Protein AF-A0A948HNP4-F1 (afdb_monomer_lite)

Foldseek 3Di:
DDDDDDDDDDDDDDDDDDDDDDDDDDPPDDPPPPPQDDWQQPPDDPVVVLVVLVVVQVPDPDHDDLVNQCVPTVDDSVVSVVSSVVVCVVVVHDVVVVVCPPDD

Secondary structure (DSSP, 8-state):
--------------PPP------------PPP-------TTTT--HHHHHHHHHHHHHT-SSPPPHHHHHHHH---HHHHHHHHHHHHHHHT--HHHHH-PPP-

pLDDT: mean 74.6, std 21.45, range [35.66, 97.38]

Structure (mmCIF, N/CA/C/O backbone):
data_AF-A0A948HNP4-F1
#
_entry.id   AF-A0A948HNP4-F1
#
loop_
_atom_site.group_PDB
_atom_site.id
_atom_site.type_symbol
_atom_site.label_atom_id
_atom_site.label_alt_id
_atom_site.label_comp_id
_atom_site.label_asym_id
_atom_site.label_entity_id
_atom_site.label_seq_id
_atom_site.pdbx_PDB_ins_code
_atom_site.Cartn_x
_atom_site.Cartn_y
_atom_site.Cartn_z
_atom_site.occupancy
_atom_site.B_iso_or_equiv
_atom_site.auth_seq_id
_atom_site.auth_comp_id
_atom_site.auth_asym_id
_atom_site.auth_atom_id
_atom_site.pdbx_PDB_model_num
ATOM 1 N N . MET A 1 1 ? -7.480 31.077 -27.302 1.00 35.66 1 MET A N 1
ATOM 2 C CA . MET A 1 1 ? -6.502 31.076 -26.194 1.00 35.66 1 MET A CA 1
ATOM 3 C C . MET A 1 1 ? -5.742 29.759 -26.256 1.00 35.66 1 MET A C 1
ATOM 5 O O . MET A 1 1 ? -6.299 28.747 -25.864 1.00 35.66 1 MET A O 1
ATOM 9 N N . SER A 1 2 ? -4.531 29.762 -26.818 1.00 40.72 2 SER A N 1
ATOM 10 C CA . SER A 1 2 ? -3.637 28.594 -26.867 1.00 40.72 2 SER A CA 1
ATOM 11 C C . SER A 1 2 ? -2.306 28.988 -26.242 1.00 40.72 2 SER A C 1
ATOM 13 O O . SER A 1 2 ? -1.716 29.980 -26.662 1.00 40.72 2 SER A O 1
ATOM 15 N N . LEU A 1 3 ? -1.842 28.226 -25.252 1.00 46.72 3 LEU A N 1
ATOM 16 C CA . LEU A 1 3 ? -0.508 28.362 -24.671 1.00 46.72 3 LEU A CA 1
ATOM 17 C C . LEU A 1 3 ? 0.340 27.176 -25.142 1.00 46.72 3 LEU A C 1
ATOM 19 O O . LEU A 1 3 ? 0.187 26.057 -24.660 1.00 46.72 3 LEU A O 1
ATOM 23 N N . MET A 1 4 ? 1.214 27.429 -26.119 1.00 44.09 4 MET A N 1
ATOM 24 C CA . MET A 1 4 ? 2.347 26.560 -26.439 1.00 44.09 4 MET A CA 1
ATOM 25 C C . MET A 1 4 ? 3.436 26.804 -25.391 1.00 44.09 4 MET A C 1
ATOM 27 O O . MET A 1 4 ? 4.069 27.857 -25.388 1.00 44.09 4 MET A O 1
ATOM 31 N N . SER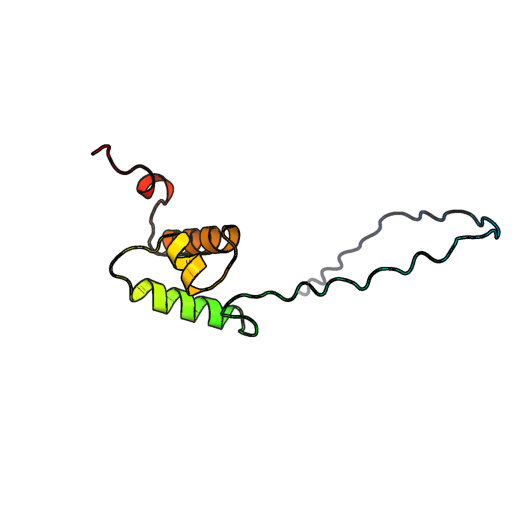 A 1 5 ? 3.671 25.829 -24.515 1.00 41.97 5 SER A N 1
ATOM 32 C CA . SER A 1 5 ? 4.839 25.824 -23.632 1.00 41.97 5 SER A CA 1
ATOM 33 C C . SER A 1 5 ? 6.039 25.250 -24.385 1.00 41.97 5 SER A C 1
ATOM 35 O O . SER A 1 5 ? 6.190 24.038 -24.503 1.00 41.97 5 SER A O 1
ATOM 37 N N . SER A 1 6 ? 6.889 26.134 -24.909 1.00 56.28 6 SER A N 1
ATOM 38 C CA . SER A 1 6 ? 8.219 25.794 -25.422 1.00 56.28 6 SER A CA 1
ATOM 39 C C . SER A 1 6 ? 9.233 25.921 -24.286 1.00 56.28 6 SER A C 1
ATOM 41 O O . SER A 1 6 ? 9.619 27.030 -23.918 1.00 56.28 6 SER A O 1
ATOM 43 N N . LEU A 1 7 ? 9.677 24.796 -23.726 1.00 56.16 7 LEU A N 1
ATOM 44 C CA . LEU A 1 7 ? 10.815 24.765 -22.806 1.00 56.16 7 LEU A CA 1
ATOM 45 C C . LEU A 1 7 ? 12.108 24.698 -23.623 1.00 56.16 7 LEU A C 1
ATOM 47 O O . LEU A 1 7 ? 12.489 23.651 -24.138 1.00 56.16 7 LEU A O 1
ATOM 51 N N . GLY A 1 8 ? 12.765 25.849 -23.760 1.00 45.75 8 GLY A N 1
ATOM 52 C CA . GLY A 1 8 ? 14.122 25.940 -24.278 1.00 45.75 8 GLY A CA 1
ATOM 53 C C . GLY A 1 8 ? 15.131 25.501 -23.220 1.00 45.75 8 GLY A C 1
ATOM 54 O O . GLY A 1 8 ? 15.201 26.086 -22.142 1.00 45.75 8 GLY A O 1
ATOM 55 N N . THR A 1 9 ? 15.953 24.508 -23.545 1.00 50.72 9 THR A N 1
ATOM 56 C CA . THR A 1 9 ? 17.184 24.213 -22.808 1.00 50.72 9 THR A CA 1
ATOM 57 C C . THR A 1 9 ? 18.355 24.659 -23.671 1.00 50.72 9 THR A C 1
ATOM 59 O O . THR A 1 9 ? 18.703 24.011 -24.654 1.00 50.72 9 THR A O 1
ATOM 62 N N . ARG A 1 10 ? 18.961 25.794 -23.316 1.00 48.19 10 ARG A N 1
ATOM 63 C CA . ARG A 1 10 ? 20.333 26.109 -23.717 1.00 48.19 10 ARG A CA 1
ATOM 64 C C . ARG A 1 10 ? 21.221 25.858 -22.511 1.00 48.19 10 ARG A C 1
ATOM 66 O O . ARG A 1 10 ? 21.106 26.573 -21.521 1.00 48.19 10 ARG A O 1
ATOM 73 N N . LEU A 1 11 ? 22.111 24.877 -22.615 1.00 42.34 11 LEU A N 1
ATOM 74 C CA . LEU A 1 11 ? 23.284 24.800 -21.757 1.00 42.34 11 LEU A CA 1
ATOM 75 C C . LEU A 1 11 ? 24.487 24.316 -22.579 1.00 42.34 11 LEU A C 1
ATOM 77 O O . LEU A 1 11 ? 24.592 23.152 -22.942 1.00 42.34 11 LEU A O 1
ATOM 81 N N . THR A 1 12 ? 25.315 25.311 -22.895 1.00 47.34 12 THR A N 1
ATOM 82 C CA . THR A 1 12 ? 26.777 25.305 -23.053 1.00 47.34 12 THR A CA 1
ATOM 83 C C . THR A 1 12 ? 27.424 24.322 -24.028 1.00 47.34 12 THR A C 1
ATOM 85 O O . THR A 1 12 ? 27.633 23.146 -23.745 1.00 47.34 12 THR A O 1
ATOM 88 N N . ASP A 1 13 ? 27.862 24.921 -25.133 1.00 48.88 13 ASP A N 1
ATOM 89 C CA . ASP A 1 13 ? 28.989 24.524 -25.967 1.00 48.88 13 ASP A CA 1
ATOM 90 C C . ASP A 1 13 ? 30.221 24.218 -25.096 1.00 48.88 13 ASP A C 1
ATOM 92 O O . ASP A 1 13 ? 30.709 25.076 -24.356 1.00 48.88 13 ASP A O 1
ATOM 96 N N . ALA A 1 14 ? 30.704 22.983 -25.162 1.00 43.06 14 ALA A N 1
ATOM 97 C CA . ALA A 1 14 ? 32.012 22.595 -24.658 1.00 43.06 14 ALA A CA 1
ATOM 98 C C . ALA A 1 14 ? 32.589 21.563 -25.625 1.00 43.06 14 ALA A C 1
ATOM 100 O O . ALA A 1 14 ? 32.548 20.356 -25.398 1.00 43.06 14 ALA A O 1
ATOM 101 N N . ARG A 1 15 ? 33.098 22.066 -26.749 1.00 45.66 15 ARG A N 1
ATOM 102 C CA . ARG A 1 15 ? 34.041 21.371 -27.624 1.00 45.66 15 ARG A CA 1
ATOM 103 C C . ARG A 1 15 ? 35.330 21.069 -26.851 1.00 45.66 15 ARG A C 1
ATOM 105 O O . ARG A 1 15 ? 35.982 22.020 -26.420 1.00 45.66 15 ARG A O 1
ATOM 112 N N . PRO A 1 16 ? 35.793 19.813 -26.763 1.00 43.69 16 PRO A N 1
ATOM 113 C CA . PRO A 1 16 ? 37.200 19.541 -26.556 1.00 43.69 16 PRO A CA 1
ATOM 114 C C . PRO A 1 16 ? 37.886 19.314 -27.904 1.00 43.69 16 PRO A C 1
ATOM 116 O O . PRO A 1 16 ? 37.326 18.771 -28.857 1.00 43.69 16 PRO A O 1
ATOM 119 N N . ALA A 1 17 ? 39.111 19.815 -27.963 1.00 41.88 17 ALA A N 1
ATOM 120 C CA . ALA A 1 17 ? 40.025 19.749 -29.080 1.00 41.88 17 ALA A CA 1
ATOM 121 C C . ALA A 1 17 ? 40.318 18.312 -29.543 1.00 41.88 17 ALA A C 1
ATOM 123 O O . ALA A 1 17 ? 40.334 17.367 -28.760 1.00 41.88 17 ALA A O 1
ATOM 124 N N . SER A 1 18 ? 40.621 18.212 -30.837 1.00 43.22 18 SER A N 1
ATOM 125 C CA . SER A 1 18 ? 41.370 17.119 -31.452 1.00 43.22 18 SER A CA 1
ATOM 126 C C . SER A 1 18 ? 42.599 16.771 -30.611 1.00 43.22 18 SER A C 1
ATOM 128 O O . SER A 1 18 ? 43.444 17.638 -30.387 1.00 43.22 18 SER A O 1
ATOM 130 N N . PHE A 1 19 ? 42.723 15.509 -30.207 1.00 36.53 19 PHE A N 1
ATOM 131 C CA . PHE A 1 19 ? 43.981 14.925 -29.752 1.00 36.53 19 PHE A CA 1
ATOM 132 C C . PHE A 1 19 ? 44.170 13.569 -30.434 1.00 36.53 19 PHE A C 1
ATOM 134 O O . PHE A 1 19 ? 43.250 12.753 -30.482 1.00 36.53 19 PHE A O 1
ATOM 141 N N . SER A 1 20 ? 45.354 13.404 -31.020 1.00 39.06 20 SER A N 1
ATOM 142 C CA . SER A 1 20 ? 45.781 12.258 -31.813 1.00 39.06 20 SER A CA 1
ATOM 143 C C . SER A 1 20 ? 45.852 10.952 -31.023 1.00 39.06 20 SER A C 1
ATOM 145 O O . SER A 1 20 ? 46.261 10.928 -29.866 1.00 39.06 20 SER A O 1
ATOM 147 N N . GLU A 1 21 ? 45.491 9.885 -31.734 1.00 49.12 21 GLU A N 1
ATOM 148 C CA . GLU A 1 21 ? 46.063 8.533 -31.758 1.00 49.12 21 GLU A CA 1
ATOM 149 C C . GLU A 1 21 ? 47.183 8.223 -30.741 1.00 49.12 21 GLU A C 1
ATOM 151 O O . GLU A 1 21 ? 48.303 8.713 -30.877 1.00 49.12 21 GLU A O 1
ATOM 156 N N . SER A 1 22 ? 46.894 7.350 -29.768 1.00 46.12 22 SER A N 1
ATOM 157 C CA . SER A 1 22 ? 47.786 6.264 -29.313 1.00 46.12 22 SER A CA 1
ATOM 158 C C . SER A 1 22 ? 47.086 5.379 -28.273 1.00 46.12 22 SER A C 1
ATOM 160 O O . SER A 1 22 ? 46.579 5.870 -27.269 1.00 46.12 22 SER A O 1
ATOM 162 N N . ASP A 1 23 ? 47.060 4.080 -28.579 1.00 48.22 23 ASP A N 1
ATOM 163 C CA . ASP A 1 23 ? 46.846 2.903 -27.725 1.00 48.22 23 ASP A CA 1
ATOM 164 C C . ASP A 1 23 ? 45.997 3.052 -26.451 1.00 48.22 23 ASP A C 1
ATOM 166 O O . ASP A 1 23 ? 46.479 3.418 -25.378 1.00 48.22 23 ASP A O 1
ATOM 170 N N . VAL A 1 24 ? 44.742 2.596 -26.528 1.00 44.78 24 VAL A N 1
ATOM 171 C CA . VAL A 1 24 ? 43.979 2.211 -25.337 1.00 44.78 24 VAL A CA 1
ATOM 172 C C . VAL A 1 24 ? 43.576 0.752 -25.482 1.00 44.78 24 VAL A C 1
ATOM 174 O O . VAL A 1 24 ? 42.665 0.397 -26.228 1.00 44.78 24 VAL A O 1
ATOM 177 N N . VAL A 1 25 ? 44.302 -0.087 -24.743 1.00 48.12 25 VAL A N 1
ATOM 178 C CA . VAL A 1 25 ? 43.979 -1.480 -24.440 1.00 48.12 25 VAL A CA 1
ATOM 179 C C . VAL A 1 25 ? 42.480 -1.595 -24.170 1.00 48.12 25 VAL A C 1
ATOM 181 O O . VAL A 1 25 ? 41.951 -0.954 -23.261 1.00 48.12 25 VAL A O 1
ATOM 184 N N . GLY A 1 26 ? 41.797 -2.395 -24.989 1.00 45.59 26 GLY A N 1
ATOM 185 C CA . GLY A 1 26 ? 40.358 -2.608 -24.912 1.00 45.59 26 GLY A CA 1
ATOM 186 C C . GLY A 1 26 ? 39.951 -3.181 -23.559 1.00 45.59 26 GLY A C 1
ATOM 187 O O . GLY A 1 26 ? 39.962 -4.393 -23.354 1.00 45.59 26 GLY A O 1
ATOM 188 N N . VAL A 1 27 ? 39.546 -2.311 -22.635 1.00 52.75 27 VAL A N 1
ATOM 189 C CA . VAL A 1 27 ? 38.772 -2.717 -21.465 1.00 52.75 27 VAL A CA 1
ATOM 190 C C . VAL A 1 27 ? 37.383 -3.051 -21.984 1.00 52.75 27 VAL A C 1
ATOM 192 O O . VAL A 1 27 ? 36.594 -2.163 -22.303 1.00 52.75 27 VAL A O 1
ATOM 195 N N . ALA A 1 28 ? 37.107 -4.348 -22.119 1.00 55.19 28 ALA A N 1
ATOM 196 C CA . ALA A 1 28 ? 35.780 -4.854 -22.420 1.00 55.19 28 ALA A CA 1
ATOM 197 C C . ALA A 1 28 ? 34.779 -4.226 -21.438 1.00 55.19 28 ALA A C 1
ATOM 199 O O . ALA A 1 28 ? 34.802 -4.508 -20.238 1.00 55.19 28 ALA A O 1
ATOM 200 N N . ALA A 1 29 ? 33.927 -3.338 -21.950 1.00 62.00 29 ALA A N 1
ATOM 201 C CA . ALA A 1 29 ? 32.847 -2.745 -21.185 1.00 62.00 29 ALA A CA 1
ATOM 202 C C . ALA A 1 29 ? 31.948 -3.882 -20.687 1.00 62.00 29 ALA A C 1
ATOM 204 O O . ALA A 1 29 ? 31.333 -4.598 -21.479 1.00 62.00 29 ALA A O 1
ATOM 205 N N . ALA A 1 30 ? 31.912 -4.080 -19.368 1.00 64.44 30 ALA A N 1
ATOM 206 C CA . ALA A 1 30 ? 31.012 -5.045 -18.757 1.00 64.44 30 ALA A CA 1
ATOM 207 C C . ALA A 1 30 ? 29.570 -4.737 -19.205 1.00 64.44 30 ALA A C 1
ATOM 209 O O . ALA A 1 30 ? 29.190 -3.561 -19.248 1.00 64.44 30 ALA A O 1
ATOM 210 N N . PRO A 1 31 ? 28.758 -5.756 -19.545 1.00 59.47 31 PRO A N 1
ATOM 211 C CA . PRO A 1 31 ? 27.400 -5.522 -20.011 1.00 59.47 31 PRO A CA 1
ATOM 212 C C . PRO A 1 31 ? 26.616 -4.751 -18.941 1.00 59.47 31 PRO A C 1
ATOM 214 O O . PRO A 1 31 ? 26.770 -5.044 -17.747 1.00 59.47 31 PRO A O 1
ATOM 217 N N . PRO A 1 32 ? 25.769 -3.777 -19.330 1.00 62.88 32 PRO A N 1
ATOM 218 C CA . PRO A 1 32 ? 24.935 -3.066 -18.377 1.00 62.88 32 PRO A CA 1
ATOM 219 C C . PRO A 1 32 ? 24.105 -4.101 -17.624 1.00 62.88 32 PRO A C 1
ATOM 221 O O . PRO A 1 32 ? 23.322 -4.845 -18.218 1.00 62.88 32 PRO A O 1
ATOM 224 N N . ARG A 1 33 ? 24.314 -4.190 -16.306 1.00 65.69 33 ARG A N 1
ATOM 225 C CA . ARG A 1 33 ? 23.511 -5.050 -15.438 1.00 65.69 33 ARG A CA 1
ATOM 226 C C . ARG A 1 33 ? 22.067 -4.595 -15.584 1.00 65.69 33 ARG A C 1
ATOM 228 O O . ARG A 1 33 ? 21.690 -3.555 -15.050 1.00 65.69 33 ARG A O 1
ATOM 235 N N . ALA A 1 34 ? 21.273 -5.355 -16.332 1.00 61.50 34 ALA A N 1
ATOM 236 C CA . ALA A 1 34 ? 19.853 -5.106 -16.476 1.00 61.50 34 ALA A CA 1
ATOM 237 C C . ALA A 1 34 ? 19.220 -5.263 -15.089 1.00 61.50 34 ALA A C 1
ATOM 239 O O . ALA A 1 34 ? 18.983 -6.375 -14.616 1.00 61.50 34 ALA A O 1
ATOM 240 N N . HIS A 1 35 ? 19.011 -4.141 -14.401 1.00 66.25 35 HIS A N 1
ATOM 241 C CA . HIS A 1 35 ? 18.443 -4.109 -13.061 1.00 66.25 35 HIS A CA 1
ATOM 242 C C . HIS A 1 35 ? 16.937 -4.348 -13.171 1.00 66.25 35 HIS A C 1
ATOM 244 O O . HIS A 1 35 ? 16.127 -3.430 -13.047 1.00 66.25 35 HIS A O 1
ATOM 250 N N . ARG A 1 36 ? 16.551 -5.589 -13.482 1.00 66.19 36 ARG A N 1
ATOM 251 C CA . ARG A 1 36 ? 15.144 -5.962 -13.584 1.00 66.19 36 ARG A CA 1
ATOM 252 C C . ARG A 1 36 ? 14.520 -5.794 -12.196 1.00 66.19 36 ARG A C 1
ATOM 254 O O . ARG A 1 36 ? 14.997 -6.432 -11.256 1.00 66.19 36 ARG A O 1
ATOM 261 N N . PRO A 1 37 ? 13.483 -4.956 -12.035 1.00 63.66 37 PRO A N 1
ATOM 262 C CA . PRO A 1 37 ? 12.762 -4.878 -10.775 1.00 63.66 37 PRO A CA 1
ATOM 263 C C . PRO A 1 37 ? 12.222 -6.274 -10.441 1.00 63.66 37 PRO A C 1
ATOM 265 O O . PRO A 1 37 ? 11.619 -6.915 -11.298 1.00 63.66 37 PRO A O 1
ATOM 268 N N . GLN A 1 38 ? 12.475 -6.763 -9.227 1.00 74.38 38 GLN A N 1
ATOM 269 C CA . GLN A 1 38 ? 12.007 -8.067 -8.742 1.00 74.38 38 GLN A CA 1
ATOM 270 C C . GLN A 1 38 ? 11.018 -7.871 -7.587 1.00 74.38 38 GLN A C 1
ATOM 272 O O . GLN A 1 38 ? 11.283 -8.267 -6.457 1.00 74.38 38 GLN A O 1
ATOM 277 N N . HIS A 1 39 ? 9.883 -7.225 -7.851 1.00 79.12 39 HIS A N 1
ATOM 278 C CA . HIS A 1 39 ? 8.781 -7.147 -6.886 1.00 79.12 39 HIS A CA 1
ATOM 279 C C . HIS A 1 39 ? 7.607 -8.031 -7.324 1.00 79.12 39 HIS A C 1
ATOM 281 O O . HIS A 1 39 ? 7.492 -8.404 -8.491 1.00 79.12 3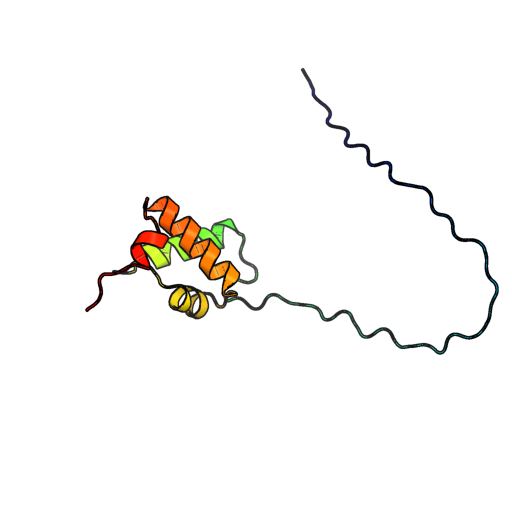9 HIS A O 1
ATOM 287 N N . ALA A 1 40 ? 6.708 -8.378 -6.400 1.00 77.06 40 ALA A N 1
ATOM 288 C CA . ALA A 1 40 ? 5.610 -9.319 -6.663 1.00 77.06 40 ALA A CA 1
ATOM 289 C C . ALA A 1 40 ? 4.614 -8.822 -7.728 1.00 77.06 40 ALA A C 1
ATOM 291 O O . ALA A 1 40 ? 3.813 -9.592 -8.247 1.00 77.06 40 ALA A O 1
ATOM 292 N N . LEU A 1 41 ? 4.666 -7.526 -8.039 1.00 83.00 41 LEU A N 1
ATOM 293 C CA . LEU A 1 41 ? 3.759 -6.851 -8.959 1.00 83.00 41 LEU A CA 1
ATOM 294 C C . LEU A 1 41 ? 4.440 -6.360 -10.249 1.00 83.00 41 LEU A C 1
ATOM 296 O O . LEU A 1 41 ? 3.957 -5.427 -10.890 1.00 83.00 41 LEU A O 1
ATOM 300 N N . VAL A 1 42 ? 5.577 -6.942 -10.626 1.00 80.81 42 VAL A N 1
ATOM 301 C CA . VAL A 1 42 ? 6.271 -6.590 -11.875 1.00 80.81 42 VAL A CA 1
ATOM 302 C C . VAL A 1 42 ? 5.355 -6.837 -13.077 1.00 80.81 42 VAL A C 1
ATOM 304 O O . VAL A 1 42 ? 4.792 -7.918 -13.219 1.00 80.81 42 VAL A O 1
ATOM 307 N N . GLY A 1 43 ? 5.222 -5.832 -13.947 1.00 82.69 43 GLY A N 1
ATOM 308 C CA . GLY A 1 43 ? 4.390 -5.894 -15.156 1.00 82.69 43 GLY A CA 1
ATOM 309 C C . GLY A 1 43 ? 2.949 -5.404 -14.981 1.00 82.69 43 GLY A C 1
ATOM 310 O O . GLY A 1 43 ? 2.229 -5.300 -15.971 1.00 82.69 43 GLY A O 1
ATOM 311 N N . TYR A 1 44 ? 2.520 -5.056 -13.763 1.00 84.25 44 TYR A N 1
ATOM 312 C CA . TYR A 1 44 ? 1.228 -4.401 -13.555 1.00 84.25 44 TYR A CA 1
ATOM 313 C C . TYR A 1 44 ? 1.306 -2.889 -13.777 1.00 84.25 44 TYR A C 1
ATOM 315 O O . TYR A 1 44 ? 2.314 -2.249 -13.480 1.00 84.25 44 TYR A O 1
ATOM 323 N N . THR A 1 45 ? 0.202 -2.306 -14.254 1.00 90.38 45 THR A N 1
ATOM 324 C CA . THR A 1 45 ? 0.035 -0.849 -14.296 1.00 90.38 45 THR A CA 1
ATOM 325 C C . THR A 1 45 ? -0.038 -0.278 -12.880 1.00 90.38 45 THR A C 1
ATOM 327 O O . THR A 1 45 ? -0.527 -0.935 -11.955 1.00 90.38 45 THR A O 1
ATOM 330 N N . GLN A 1 46 ? 0.403 0.972 -12.711 1.00 87.62 46 GLN A N 1
ATOM 331 C CA . GLN A 1 46 ? 0.432 1.648 -11.410 1.00 87.62 46 GLN A CA 1
ATOM 332 C C . GLN A 1 46 ? -0.937 1.631 -10.710 1.00 87.62 46 GLN A C 1
ATOM 334 O O . GLN A 1 46 ? -1.022 1.347 -9.518 1.00 87.62 46 GLN A O 1
ATOM 339 N N . THR A 1 47 ? -2.021 1.849 -11.457 1.00 90.94 47 THR A N 1
ATOM 340 C CA . THR A 1 47 ? -3.393 1.801 -10.933 1.00 90.94 47 THR A CA 1
ATOM 341 C C . THR A 1 47 ? -3.740 0.433 -10.350 1.00 90.94 47 THR A C 1
ATOM 343 O O . THR A 1 47 ? -4.285 0.348 -9.252 1.00 90.94 47 THR A O 1
ATOM 346 N N . ARG A 1 48 ? -3.382 -0.657 -11.043 1.00 93.31 48 ARG A N 1
ATOM 347 C CA . ARG A 1 48 ? -3.654 -2.016 -10.560 1.00 93.31 48 ARG A CA 1
ATOM 348 C C . ARG A 1 48 ? -2.841 -2.349 -9.312 1.00 93.31 48 ARG A C 1
ATOM 350 O O . ARG A 1 48 ? -3.358 -3.023 -8.427 1.00 93.31 48 ARG A O 1
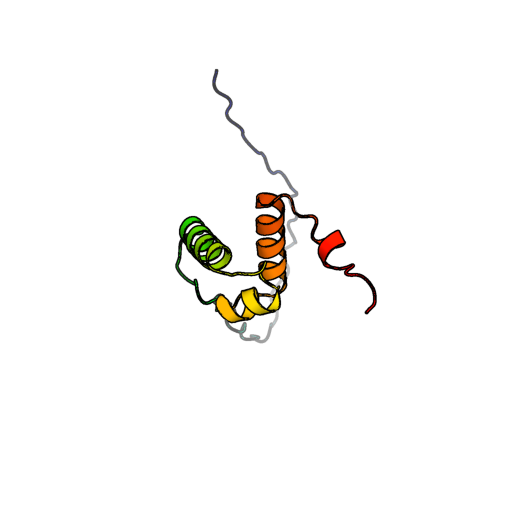ATOM 357 N N . ILE A 1 49 ? -1.608 -1.851 -9.217 1.00 93.62 49 ILE A N 1
ATOM 358 C CA . ILE A 1 49 ? -0.775 -1.988 -8.015 1.00 93.62 49 ILE A CA 1
ATOM 359 C C . ILE A 1 49 ? -1.471 -1.354 -6.806 1.00 93.62 49 ILE A C 1
ATOM 361 O O . ILE A 1 49 ? -1.625 -2.019 -5.783 1.00 93.62 49 ILE A O 1
ATOM 365 N N . VAL A 1 50 ? -1.936 -0.108 -6.949 1.00 93.00 50 VAL A N 1
ATOM 366 C CA . VAL A 1 50 ? -2.641 0.615 -5.879 1.00 93.00 50 VAL A CA 1
ATOM 367 C C . VAL A 1 50 ? -3.914 -0.125 -5.470 1.00 93.00 50 VAL A C 1
ATOM 369 O O . VAL A 1 50 ? -4.094 -0.390 -4.291 1.00 93.00 50 VAL A O 1
ATOM 372 N N . MET A 1 51 ? -4.746 -0.555 -6.425 1.00 95.50 51 MET A N 1
ATOM 373 C CA . MET A 1 51 ? -5.984 -1.289 -6.119 1.00 95.50 51 MET A CA 1
ATOM 374 C C . MET A 1 51 ? -5.737 -2.585 -5.334 1.00 95.50 51 MET A C 1
ATOM 376 O O . MET A 1 51 ? -6.461 -2.876 -4.383 1.00 95.50 51 MET A O 1
ATOM 380 N N . ILE A 1 52 ? -4.716 -3.366 -5.709 1.00 96.31 52 ILE A N 1
ATOM 381 C CA . ILE A 1 52 ? -4.368 -4.607 -4.997 1.00 96.31 52 ILE A CA 1
ATOM 382 C C . ILE A 1 52 ? -3.867 -4.291 -3.584 1.00 96.31 52 ILE A C 1
ATOM 384 O O . ILE A 1 52 ? -4.246 -4.980 -2.638 1.0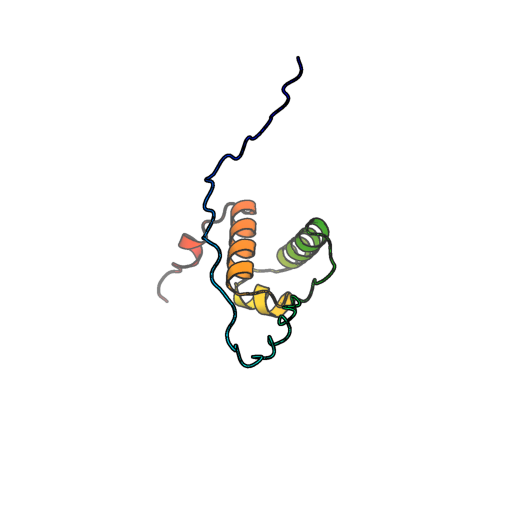0 96.31 52 ILE A O 1
ATOM 388 N N . PHE A 1 53 ? -3.028 -3.263 -3.441 1.00 96.19 53 PHE A N 1
ATOM 389 C CA . PHE A 1 53 ? -2.528 -2.823 -2.143 1.00 96.19 53 PHE A CA 1
ATOM 390 C C . PHE A 1 53 ? -3.665 -2.367 -1.222 1.00 96.19 53 PHE A C 1
ATOM 392 O O . PHE A 1 53 ? -3.772 -2.874 -0.109 1.00 96.19 53 PHE A O 1
ATOM 399 N N . THR A 1 54 ? -4.541 -1.477 -1.695 1.00 94.81 54 THR A N 1
ATOM 400 C CA . THR A 1 54 ? -5.655 -0.946 -0.900 1.00 94.81 54 THR A CA 1
ATOM 401 C C . THR A 1 54 ? -6.633 -2.044 -0.505 1.00 94.81 54 THR A C 1
ATOM 403 O O . THR A 1 54 ? -7.015 -2.115 0.658 1.00 94.81 54 THR A O 1
ATOM 406 N N . ARG A 1 55 ? -6.992 -2.945 -1.431 1.00 96.56 55 ARG A N 1
ATOM 407 C CA . ARG A 1 55 ? -7.855 -4.090 -1.111 1.00 96.56 55 ARG A CA 1
ATOM 408 C C . ARG A 1 55 ? -7.264 -4.929 0.021 1.00 96.56 55 ARG A C 1
ATOM 410 O O . ARG A 1 55 ? -7.955 -5.210 0.988 1.00 96.56 55 ARG A O 1
ATOM 417 N N . TRP A 1 56 ? -5.992 -5.308 -0.102 1.00 97.31 56 TRP A N 1
ATOM 418 C CA . TRP A 1 56 ? -5.317 -6.100 0.923 1.00 97.31 56 TRP A CA 1
ATOM 419 C C . TRP A 1 56 ? -5.252 -5.368 2.268 1.00 97.31 56 TRP A C 1
ATOM 421 O O . TRP A 1 56 ? -5.458 -5.993 3.299 1.00 97.31 56 TRP A O 1
ATOM 431 N N . ALA A 1 57 ? -4.990 -4.059 2.267 1.00 95.81 57 ALA A N 1
ATOM 432 C CA . ALA A 1 57 ? -4.900 -3.277 3.496 1.00 95.81 57 ALA A CA 1
ATOM 433 C C . ALA A 1 57 ? -6.244 -3.174 4.238 1.00 95.81 57 ALA A C 1
ATOM 435 O O . ALA A 1 57 ? -6.256 -3.230 5.461 1.00 95.81 57 ALA A O 1
ATOM 436 N N . VAL A 1 58 ? -7.361 -3.061 3.510 1.00 94.31 58 VAL A N 1
ATOM 437 C CA . VAL A 1 58 ? -8.720 -3.007 4.088 1.00 94.31 58 VAL A CA 1
ATOM 438 C C . VAL A 1 58 ? -9.163 -4.360 4.655 1.00 94.31 58 VAL A C 1
ATOM 440 O O . VAL A 1 58 ? -9.993 -4.404 5.554 1.00 94.31 58 VAL A O 1
ATOM 443 N N . GLU A 1 59 ? -8.613 -5.464 4.146 1.00 95.44 59 GLU A N 1
ATOM 444 C CA . GLU A 1 59 ? -8.888 -6.817 4.645 1.00 95.44 59 GLU A CA 1
ATOM 445 C C . GLU A 1 59 ? -8.152 -7.131 5.971 1.00 95.44 59 GLU A C 1
ATOM 447 O O . GLU A 1 59 ? -8.398 -8.182 6.557 1.00 95.44 59 GLU A O 1
ATOM 452 N N . LEU A 1 60 ? -7.249 -6.262 6.450 1.00 94.00 60 LEU A N 1
ATOM 453 C CA . LEU A 1 60 ? -6.534 -6.454 7.717 1.00 94.00 60 LEU A CA 1
ATOM 454 C C . LEU A 1 60 ? -7.304 -5.867 8.906 1.00 94.00 60 LEU A C 1
ATOM 456 O O . LEU A 1 60 ? -7.795 -4.744 8.843 1.00 94.00 60 LEU A O 1
ATOM 460 N N . ASP A 1 61 ? -7.282 -6.575 10.038 1.00 92.75 61 ASP A N 1
ATOM 461 C CA . ASP A 1 61 ? -7.845 -6.081 11.307 1.00 92.75 61 ASP A CA 1
ATOM 462 C C . ASP A 1 61 ? -7.051 -4.905 11.902 1.00 92.75 61 ASP A C 1
ATOM 464 O O . ASP A 1 61 ? -7.561 -4.137 12.716 1.00 92.75 61 ASP A O 1
ATOM 468 N N . GLN A 1 62 ? -5.774 -4.779 11.533 1.00 93.12 62 GLN A N 1
ATOM 469 C CA . GLN A 1 62 ? -4.859 -3.761 12.041 1.00 93.12 62 GLN A CA 1
ATOM 470 C C . GLN A 1 62 ? -4.158 -3.042 10.894 1.00 93.12 62 GLN A C 1
ATOM 472 O O . GLN A 1 62 ? -3.892 -3.618 9.837 1.00 93.12 62 GLN A O 1
ATOM 477 N N . PHE A 1 63 ? -3.792 -1.785 11.140 1.00 93.56 63 PHE A N 1
ATOM 478 C CA . PHE A 1 63 ? -3.048 -0.990 10.175 1.00 93.56 63 PHE A CA 1
ATOM 479 C C . PHE A 1 63 ? -1.692 -1.649 9.847 1.00 93.56 63 PHE A C 1
ATOM 481 O O . PHE A 1 63 ? -0.941 -1.985 10.768 1.00 93.56 63 PHE A O 1
ATOM 488 N N . PRO A 1 64 ? -1.336 -1.823 8.560 1.00 96.00 64 PRO A N 1
ATOM 489 C CA . PRO A 1 64 ? -0.191 -2.641 8.180 1.00 96.00 64 PRO A CA 1
ATOM 490 C C . PRO A 1 64 ? 1.151 -2.058 8.647 1.00 96.00 64 PRO A C 1
ATOM 492 O O . PRO A 1 64 ? 1.417 -0.850 8.549 1.00 96.00 64 PRO A O 1
ATOM 495 N N . SER A 1 65 ? 2.047 -2.940 9.093 1.00 95.75 65 SER A N 1
ATOM 496 C CA . SER A 1 65 ? 3.447 -2.603 9.361 1.00 95.75 65 SER A CA 1
ATOM 497 C C . SER A 1 65 ? 4.276 -2.544 8.072 1.00 95.75 65 SER A C 1
ATOM 499 O O . SER A 1 65 ? 3.904 -3.087 7.026 1.00 95.75 65 SER A O 1
ATOM 501 N N . VAL A 1 66 ? 5.441 -1.893 8.135 1.00 96.31 66 VAL A N 1
ATOM 502 C CA . VAL A 1 66 ? 6.370 -1.811 6.995 1.00 96.31 66 VAL A CA 1
ATOM 503 C C . VAL A 1 66 ? 6.840 -3.211 6.581 1.00 96.31 66 VAL A C 1
ATO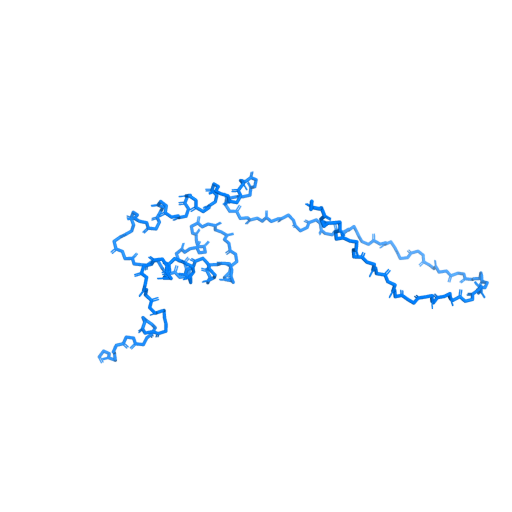M 505 O O . VAL A 1 66 ? 6.906 -3.520 5.391 1.00 96.31 66 VAL A O 1
ATOM 508 N N . GLU A 1 67 ? 7.107 -4.081 7.550 1.00 96.75 67 GLU A N 1
ATOM 509 C CA . GLU A 1 67 ? 7.564 -5.458 7.361 1.00 96.75 67 GLU A CA 1
ATOM 510 C C . GLU A 1 67 ? 6.508 -6.309 6.649 1.00 96.75 67 GLU A C 1
ATOM 512 O O . GLU A 1 67 ? 6.845 -7.062 5.730 1.00 96.75 67 GLU A O 1
ATOM 517 N N . GLN A 1 68 ? 5.229 -6.150 7.009 1.00 97.25 68 GLN A N 1
ATOM 518 C CA . GLN A 1 68 ? 4.121 -6.833 6.336 1.00 97.25 68 GLN A CA 1
ATOM 519 C C . GLN A 1 68 ? 4.033 -6.425 4.860 1.00 97.25 68 GLN A C 1
ATOM 521 O O . GLN A 1 68 ? 3.895 -7.287 3.990 1.00 97.25 68 GLN A O 1
ATOM 526 N N . ILE A 1 69 ? 4.190 -5.131 4.559 1.00 97.38 69 ILE A N 1
ATOM 527 C CA . ILE A 1 69 ? 4.158 -4.613 3.182 1.00 97.38 69 ILE A CA 1
ATOM 528 C C . ILE A 1 69 ? 5.343 -5.153 2.367 1.00 97.38 69 ILE A C 1
ATOM 530 O O . ILE A 1 69 ? 5.155 -5.628 1.242 1.00 97.38 69 ILE A O 1
ATOM 534 N N . ILE A 1 70 ? 6.559 -5.130 2.927 1.00 96.94 70 ILE A N 1
ATOM 535 C CA . ILE A 1 70 ? 7.758 -5.682 2.272 1.00 96.94 70 ILE A CA 1
ATOM 536 C C . ILE A 1 70 ? 7.557 -7.168 1.974 1.00 96.94 70 ILE A C 1
ATOM 538 O O . ILE A 1 70 ? 7.761 -7.595 0.838 1.00 96.94 70 ILE A O 1
ATOM 542 N N . SER A 1 71 ? 7.133 -7.944 2.973 1.00 95.69 71 SER A N 1
ATOM 543 C CA . SER A 1 71 ? 6.944 -9.390 2.844 1.00 95.69 71 SER A CA 1
ATOM 544 C C . SER A 1 71 ? 5.898 -9.729 1.776 1.00 95.69 71 SER A C 1
ATOM 546 O O . SER A 1 71 ? 6.144 -10.543 0.881 1.00 95.69 71 SER A O 1
ATOM 548 N N . ARG A 1 72 ? 4.752 -9.037 1.803 1.00 95.94 72 ARG A N 1
ATOM 549 C CA . ARG A 1 72 ? 3.621 -9.310 0.910 1.00 95.94 72 ARG A CA 1
ATOM 550 C C . ARG A 1 72 ? 3.898 -8.938 -0.545 1.00 95.94 72 ARG A C 1
ATOM 552 O O . ARG A 1 72 ? 3.537 -9.703 -1.442 1.00 95.94 72 ARG A O 1
ATOM 559 N N . PHE A 1 73 ? 4.491 -7.768 -0.782 1.00 95.38 73 PHE A N 1
ATOM 560 C CA . PHE A 1 73 ? 4.642 -7.195 -2.126 1.00 95.38 73 PHE A CA 1
ATOM 561 C C . PHE A 1 73 ? 6.058 -7.304 -2.689 1.00 95.38 73 PHE A C 1
ATOM 563 O O . PHE A 1 73 ? 6.273 -6.999 -3.867 1.00 95.38 73 PHE A O 1
ATOM 570 N N . ARG A 1 74 ? 7.020 -7.765 -1.880 1.00 94.50 74 ARG A N 1
ATOM 571 C CA . ARG A 1 74 ? 8.444 -7.872 -2.233 1.00 94.50 74 ARG A CA 1
ATOM 572 C C . ARG A 1 74 ? 9.004 -6.548 -2.758 1.00 94.50 74 ARG A C 1
ATOM 574 O O . ARG A 1 74 ? 9.723 -6.509 -3.751 1.00 94.50 74 ARG A O 1
ATOM 581 N N . VAL A 1 75 ? 8.614 -5.446 -2.123 1.00 94.25 75 VAL A N 1
ATOM 582 C CA . VAL A 1 75 ? 9.082 -4.095 -2.458 1.00 94.25 75 VAL A CA 1
ATOM 583 C C . VAL A 1 75 ? 10.224 -3.678 -1.536 1.00 94.25 75 VAL A C 1
ATOM 585 O O . VAL A 1 75 ? 10.406 -4.234 -0.456 1.00 94.25 75 VAL A O 1
ATOM 588 N N . SER A 1 76 ? 10.996 -2.670 -1.944 1.00 95.19 76 SER A N 1
ATOM 589 C CA . SER A 1 76 ? 12.024 -2.099 -1.072 1.00 95.19 76 SER A CA 1
ATOM 590 C C . SER A 1 76 ? 11.408 -1.450 0.171 1.00 95.19 76 SER A C 1
ATOM 592 O O . SER A 1 76 ? 10.289 -0.933 0.124 1.00 95.19 76 SER A O 1
ATOM 594 N N . ARG A 1 77 ? 12.174 -1.389 1.267 1.00 95.38 77 ARG A N 1
ATOM 595 C CA . ARG A 1 77 ? 11.756 -0.721 2.512 1.00 95.38 77 ARG A CA 1
ATOM 596 C C . ARG A 1 77 ? 11.305 0.724 2.279 1.00 95.38 77 ARG A C 1
ATOM 598 O O . ARG A 1 77 ? 10.264 1.121 2.782 1.00 95.38 77 ARG A O 1
ATOM 605 N N . ALA A 1 78 ? 12.030 1.482 1.455 1.00 96.38 78 ALA A N 1
ATOM 606 C CA . ALA A 1 78 ? 11.646 2.850 1.099 1.00 96.38 78 ALA A CA 1
ATOM 607 C C . ALA A 1 78 ? 10.279 2.919 0.392 1.00 96.38 78 ALA A C 1
ATOM 609 O O . ALA A 1 78 ? 9.500 3.837 0.631 1.00 96.38 78 ALA A O 1
ATOM 610 N N . THR A 1 79 ? 9.966 1.943 -0.465 1.00 95.50 79 THR A N 1
ATOM 611 C CA . THR A 1 79 ? 8.656 1.867 -1.129 1.00 95.50 79 THR A CA 1
ATOM 612 C C . THR A 1 79 ? 7.559 1.515 -0.135 1.00 95.50 79 THR A C 1
ATOM 614 O O . THR A 1 79 ? 6.515 2.159 -0.148 1.00 95.50 79 THR A O 1
ATOM 617 N N . ALA A 1 80 ? 7.817 0.563 0.762 1.00 96.56 80 ALA A N 1
ATOM 618 C CA . ALA A 1 80 ? 6.883 0.202 1.821 1.00 96.56 80 ALA A CA 1
ATOM 619 C C . ALA A 1 80 ? 6.569 1.386 2.752 1.00 96.56 80 ALA A C 1
ATOM 621 O O . ALA A 1 80 ? 5.402 1.616 3.048 1.00 96.56 80 ALA A O 1
ATOM 622 N N . PHE A 1 81 ? 7.570 2.189 3.137 1.00 95.94 81 PHE A N 1
ATOM 623 C CA . PHE A 1 81 ? 7.350 3.422 3.905 1.00 95.94 81 PHE A CA 1
ATOM 624 C C . PHE A 1 81 ? 6.449 4.416 3.171 1.00 95.94 81 PHE A C 1
ATOM 626 O O . PHE A 1 81 ? 5.493 4.908 3.761 1.00 95.94 81 PHE A O 1
ATOM 633 N N . ARG A 1 82 ? 6.709 4.678 1.882 1.00 95.69 82 ARG A N 1
ATOM 634 C CA . ARG A 1 82 ? 5.865 5.583 1.082 1.00 95.69 82 ARG A CA 1
ATOM 635 C C . ARG A 1 82 ? 4.429 5.081 0.967 1.00 95.69 82 ARG A C 1
ATOM 637 O O . ARG A 1 82 ? 3.503 5.869 1.093 1.00 95.69 82 ARG A O 1
ATOM 644 N N . TRP A 1 83 ? 4.242 3.783 0.736 1.00 96.75 83 TRP A N 1
ATOM 645 C CA . TRP A 1 83 ? 2.905 3.192 0.634 1.00 96.75 83 TRP A CA 1
ATOM 646 C C . TRP A 1 83 ? 2.160 3.251 1.963 1.00 96.75 83 TRP A C 1
ATOM 648 O O . TRP A 1 83 ? 0.989 3.612 1.986 1.00 96.75 83 TRP A O 1
ATOM 658 N N . ARG A 1 84 ? 2.847 2.948 3.070 1.00 96.00 84 ARG A N 1
ATOM 659 C CA . ARG A 1 84 ? 2.284 3.054 4.418 1.00 96.00 84 ARG A CA 1
ATOM 660 C C . ARG A 1 84 ? 1.899 4.495 4.759 1.00 96.00 84 ARG A C 1
ATOM 662 O O . ARG A 1 84 ? 0.825 4.701 5.303 1.00 96.00 84 ARG A O 1
ATOM 669 N N . GLY A 1 85 ? 2.752 5.463 4.418 1.00 95.75 85 GLY A N 1
ATOM 670 C CA . GLY A 1 85 ? 2.487 6.897 4.575 1.00 95.75 85 GLY A CA 1
ATOM 671 C C . GLY A 1 85 ? 1.241 7.342 3.822 1.00 95.75 85 GLY A C 1
ATOM 672 O O . GLY A 1 85 ? 0.298 7.819 4.438 1.00 95.75 85 GLY A O 1
ATOM 673 N N . ALA A 1 86 ? 1.191 7.068 2.517 1.00 95.25 86 ALA A N 1
ATOM 674 C CA . ALA A 1 86 ? 0.030 7.398 1.693 1.00 95.25 86 ALA A CA 1
ATOM 675 C C . ALA A 1 86 ? -1.259 6.739 2.214 1.00 95.25 86 ALA A C 1
ATOM 677 O O . ALA A 1 86 ? -2.319 7.353 2.207 1.00 95.25 86 ALA A O 1
ATOM 678 N N . LEU A 1 87 ? -1.181 5.498 2.703 1.00 95.12 87 LEU A N 1
ATOM 679 C CA . LEU A 1 87 ? -2.326 4.836 3.321 1.00 95.12 87 LEU A CA 1
ATOM 680 C C . LEU A 1 87 ? -2.756 5.542 4.618 1.00 95.12 87 LEU A C 1
ATOM 682 O O . LEU A 1 87 ? -3.944 5.759 4.825 1.00 95.12 87 LEU A O 1
ATOM 686 N N . ALA A 1 88 ? -1.818 5.934 5.478 1.00 94.56 88 ALA A N 1
ATOM 687 C CA . ALA A 1 88 ? -2.129 6.644 6.717 1.00 94.56 88 ALA A CA 1
ATOM 688 C C . ALA A 1 88 ? -2.811 7.990 6.458 1.00 94.56 88 ALA A C 1
ATOM 690 O O . ALA A 1 88 ? -3.829 8.278 7.082 1.00 94.56 88 ALA A O 1
ATOM 691 N N . GLU A 1 89 ? -2.326 8.747 5.470 1.00 93.19 89 GLU A N 1
ATOM 692 C CA . GLU A 1 89 ? -2.961 9.985 5.008 1.00 93.19 89 GLU A CA 1
ATOM 693 C C . GLU A 1 89 ? -4.425 9.749 4.602 1.00 93.19 89 GLU A C 1
ATOM 695 O O . GLU A 1 89 ? -5.294 10.537 4.967 1.00 93.19 89 GLU A O 1
ATOM 700 N N . THR A 1 90 ? -4.737 8.631 3.925 1.00 92.19 90 THR A N 1
ATOM 701 C CA . THR A 1 90 ? -6.130 8.302 3.549 1.00 92.19 90 THR A CA 1
ATOM 702 C C . THR A 1 90 ? -7.031 7.968 4.736 1.00 92.19 90 THR A C 1
ATOM 704 O O . THR A 1 90 ? -8.235 8.200 4.659 1.00 92.19 90 THR A O 1
ATOM 707 N N . TYR A 1 91 ? -6.465 7.457 5.831 1.00 90.19 91 TYR A N 1
ATOM 708 C CA . TYR A 1 91 ? -7.196 7.216 7.078 1.00 90.19 91 TYR A CA 1
ATOM 709 C C . TYR A 1 91 ? -7.167 8.422 8.030 1.00 90.19 91 TYR A C 1
ATOM 711 O O . TYR A 1 91 ? -7.780 8.358 9.092 1.00 90.19 91 TYR A O 1
ATOM 719 N N . GLY A 1 92 ? -6.467 9.509 7.680 1.00 90.69 92 GLY A N 1
ATOM 720 C CA . GLY A 1 92 ? -6.265 10.655 8.569 1.00 90.69 92 GLY A CA 1
ATOM 721 C C . GLY A 1 92 ? -5.419 10.332 9.807 1.00 90.69 92 GLY A C 1
ATOM 722 O O . GLY A 1 92 ? -5.601 10.962 10.843 1.00 90.69 92 GLY A O 1
ATOM 723 N N . LEU A 1 93 ? -4.534 9.335 9.721 1.00 88.00 93 LEU A N 1
ATOM 724 C CA . LEU A 1 93 ? -3.667 8.909 10.822 1.00 88.00 93 LEU A CA 1
ATOM 725 C C . LEU A 1 93 ? -2.328 9.646 10.776 1.00 88.00 93 LEU A C 1
ATOM 727 O O . LEU A 1 93 ? -1.680 9.684 9.727 1.00 88.00 93 LEU A O 1
ATOM 731 N N . ASP A 1 94 ? -1.859 10.129 11.927 1.00 85.56 94 ASP A N 1
ATOM 732 C CA . ASP A 1 94 ? -0.465 10.542 12.081 1.00 85.56 94 ASP A CA 1
ATOM 733 C C . ASP A 1 94 ? 0.410 9.328 12.438 1.00 85.56 94 ASP A C 1
ATOM 735 O O . ASP A 1 94 ? 0.327 8.735 13.517 1.00 85.56 94 ASP A O 1
ATOM 739 N N . LEU A 1 95 ? 1.286 8.940 11.508 1.00 77.88 95 LEU A N 1
ATOM 740 C CA . LEU A 1 95 ? 2.200 7.818 11.716 1.00 77.88 95 LEU A CA 1
ATOM 741 C C . LEU A 1 95 ? 3.263 8.084 12.787 1.00 77.88 95 LEU A C 1
ATOM 743 O O . LEU A 1 95 ? 3.803 7.112 13.325 1.00 77.88 95 LEU A O 1
ATOM 747 N N . ALA A 1 96 ? 3.584 9.348 13.081 1.00 75.44 96 ALA A N 1
ATOM 748 C CA . ALA A 1 96 ? 4.508 9.702 14.154 1.00 75.44 96 ALA A CA 1
ATOM 749 C C . ALA A 1 96 ? 3.885 9.416 15.527 1.00 75.44 96 ALA A C 1
ATOM 751 O O . ALA A 1 96 ? 4.555 8.870 16.405 1.00 75.44 96 ALA A O 1
ATOM 752 N N . GLU A 1 97 ? 2.588 9.685 15.684 1.00 68.56 97 GLU A N 1
ATOM 753 C CA . GLU A 1 97 ? 1.837 9.369 16.903 1.00 68.56 97 GLU A CA 1
ATOM 754 C C . GLU A 1 97 ? 1.717 7.855 17.112 1.00 68.56 97 GLU A C 1
ATOM 756 O O . GLU A 1 97 ? 1.936 7.358 18.215 1.00 68.56 97 GLU A O 1
ATOM 761 N N . MET A 1 98 ? 1.491 7.089 16.039 1.00 69.38 98 MET A N 1
ATOM 762 C CA . MET A 1 98 ? 1.432 5.621 16.107 1.00 69.38 98 MET A CA 1
ATOM 763 C C . MET A 1 98 ? 2.769 4.964 16.493 1.00 69.38 98 MET A C 1
ATOM 765 O O . MET A 1 98 ? 2.777 3.840 16.991 1.00 69.38 98 MET A O 1
ATOM 769 N N . SER A 1 99 ? 3.901 5.629 16.237 1.00 66.50 99 SER A N 1
ATOM 770 C CA . SER A 1 99 ? 5.230 5.137 16.628 1.00 66.50 99 SER A CA 1
ATOM 771 C C . SER A 1 99 ? 5.539 5.370 18.112 1.00 66.50 99 SER A C 1
ATOM 773 O O . SER A 1 99 ? 6.454 4.736 18.634 1.00 66.50 9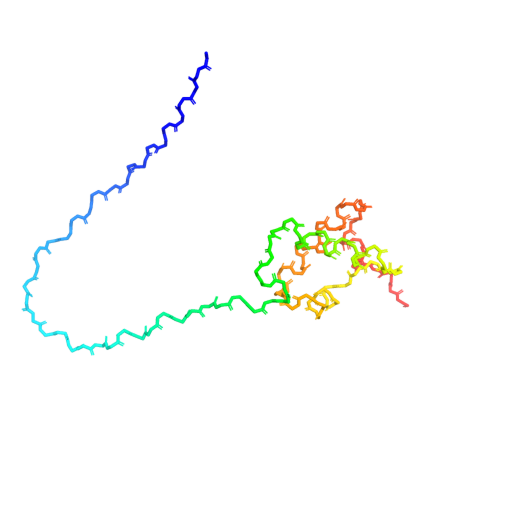9 SER A O 1
ATOM 775 N N . ASN A 1 100 ? 4.804 6.263 18.779 1.00 58.91 100 ASN A N 1
ATOM 776 C CA . ASN A 1 100 ? 5.058 6.713 20.151 1.00 58.91 100 ASN A CA 1
ATOM 777 C C . ASN A 1 100 ? 4.117 6.058 21.179 1.00 58.91 100 ASN A C 1
ATOM 779 O O . ASN A 1 100 ? 3.754 6.689 22.170 1.00 58.91 100 ASN A O 1
ATOM 783 N N . GLY A 1 101 ? 3.704 4.804 20.956 1.00 53.00 101 GLY A N 1
ATOM 784 C CA . GLY A 1 101 ? 2.864 4.066 21.908 1.00 53.00 101 GLY A CA 1
ATOM 785 C C . GLY A 1 101 ? 3.413 4.132 23.348 1.00 53.00 101 GLY A C 1
ATOM 786 O O . GLY A 1 101 ? 4.634 4.148 23.526 1.00 53.00 101 GLY A O 1
ATOM 787 N N . PRO A 1 102 ? 2.539 4.212 24.371 1.00 48.28 102 PRO A N 1
ATOM 788 C CA . PRO A 1 102 ? 2.955 4.461 25.750 1.00 48.28 102 PRO A CA 1
ATOM 789 C C . PRO A 1 102 ? 3.923 3.374 26.248 1.00 48.28 102 PRO A C 1
ATOM 791 O O . PRO A 1 102 ? 3.798 2.220 25.825 1.00 48.28 102 PRO A O 1
ATOM 794 N N . PRO A 1 103 ? 4.880 3.711 27.140 1.00 48.69 103 PRO A N 1
ATOM 795 C CA . PRO A 1 103 ? 5.722 2.700 27.765 1.00 48.69 103 PRO A CA 1
ATOM 796 C C . PRO A 1 103 ? 4.836 1.711 28.533 1.00 48.69 103 PRO A C 1
ATOM 798 O O . PRO A 1 103 ? 3.914 2.123 29.238 1.00 48.69 103 PRO A O 1
ATOM 801 N N . ALA A 1 104 ? 5.109 0.422 28.319 1.00 50.34 104 ALA A N 1
ATOM 802 C CA . ALA A 1 104 ? 4.464 -0.696 29.001 1.00 50.34 104 ALA A CA 1
ATOM 803 C C . ALA A 1 104 ? 4.688 -0.667 30.519 1.00 50.34 104 ALA A C 1
ATOM 805 O O . ALA A 1 104 ? 5.758 -0.173 30.949 1.00 50.34 104 ALA A O 1
#

Radius of gyration: 24.52 Å; chains: 1; bounding box: 57×40×61 Å

Sequence (104 aa):
MSLMSSLGTRLTDARPASFSESDVVGVAAAPPRAHRPQHALVGYTQTRIVMIFTRWAVELDQFPSVEQIISRFRVSRATAFRWRGALAETYGLDLAEMSNGPPA